Protein AF-A0A3Z6QUD2-F1 (afdb_monomer)

Organism: NCBI:txid224729

Structure (mmCIF, N/CA/C/O backbone):
data_AF-A0A3Z6QUD2-F1
#
_entry.id   AF-A0A3Z6QUD2-F1
#
loop_
_atom_site.group_PDB
_atom_site.id
_atom_site.type_symbol
_atom_site.label_atom_id
_atom_site.label_alt_id
_atom_site.label_comp_id
_atom_site.label_asym_id
_atom_site.label_entity_id
_atom_site.label_seq_id
_atom_site.pdbx_PDB_ins_code
_atom_site.Cartn_x
_atom_site.Cartn_y
_atom_site.Cartn_z
_atom_site.occupancy
_atom_site.B_iso_or_equiv
_atom_site.auth_seq_id
_atom_site.auth_comp_id
_atom_site.auth_asym_id
_atom_site.auth_atom_id
_atom_site.pdbx_PDB_model_num
ATOM 1 N N . PRO A 1 1 ? -25.525 35.436 53.816 1.00 66.44 1 PRO A N 1
ATOM 2 C CA . PRO A 1 1 ? -24.351 35.591 52.923 1.00 66.44 1 PRO A CA 1
ATOM 3 C C . PRO A 1 1 ? -24.833 36.048 51.545 1.00 66.44 1 PRO A C 1
ATOM 5 O O . PRO A 1 1 ? -25.955 35.697 51.192 1.00 66.44 1 PRO A O 1
ATOM 8 N N . SER A 1 2 ? -24.031 36.814 50.798 1.00 83.88 2 SER A N 1
ATOM 9 C CA . SER A 1 2 ? -24.349 37.153 49.399 1.00 83.88 2 SER A CA 1
ATOM 10 C C . SER A 1 2 ? -24.396 35.879 48.527 1.00 83.88 2 SER A C 1
ATOM 12 O O . SER A 1 2 ? -23.600 34.972 48.797 1.00 83.88 2 SER A O 1
ATOM 14 N N . PRO A 1 3 ? -25.265 35.787 47.498 1.00 85.94 3 PRO A N 1
ATOM 15 C CA . PRO A 1 3 ? -25.300 34.662 46.554 1.00 85.94 3 PRO A CA 1
ATOM 16 C C . PRO A 1 3 ? -23.928 34.314 45.957 1.00 85.94 3 PRO A C 1
ATOM 18 O O . PRO A 1 3 ? -23.564 33.142 45.883 1.00 85.94 3 PRO A O 1
ATOM 21 N N . ASP A 1 4 ? -23.111 35.323 45.645 1.00 89.06 4 ASP A N 1
ATOM 22 C CA . ASP A 1 4 ? -21.756 35.120 45.114 1.00 89.06 4 ASP A CA 1
ATOM 23 C C . ASP A 1 4 ? -20.831 34.420 46.113 1.00 89.06 4 ASP A C 1
ATOM 25 O O . ASP A 1 4 ? -19.989 33.600 45.748 1.00 89.06 4 ASP A O 1
ATOM 29 N N . MET A 1 5 ? -20.995 34.724 47.401 1.00 87.94 5 MET A N 1
ATOM 30 C CA . MET A 1 5 ? -20.211 34.107 48.467 1.00 87.94 5 MET A CA 1
ATOM 31 C C . MET A 1 5 ? -20.616 32.648 48.676 1.00 87.94 5 MET A C 1
ATOM 33 O O . MET A 1 5 ? -19.750 31.811 48.909 1.00 87.94 5 MET A O 1
ATOM 37 N N . VAL A 1 6 ? -21.910 32.337 48.559 1.00 91.31 6 VAL A N 1
ATOM 38 C CA . VAL A 1 6 ? -22.413 30.956 48.599 1.00 91.31 6 VAL A CA 1
ATOM 39 C C . VAL A 1 6 ? -21.791 30.140 47.466 1.00 91.31 6 VAL A C 1
ATOM 41 O O . VAL A 1 6 ? -21.200 29.098 47.739 1.00 91.31 6 VAL A O 1
ATOM 44 N N . ARG A 1 7 ? -21.820 30.658 46.230 1.00 92.25 7 ARG A N 1
ATOM 45 C CA . ARG A 1 7 ? -21.226 29.989 45.065 1.00 92.25 7 ARG A CA 1
ATOM 46 C C . ARG A 1 7 ? -19.734 29.719 45.250 1.00 92.25 7 ARG A C 1
ATOM 48 O O . ARG A 1 7 ? -19.297 28.593 45.071 1.00 92.25 7 ARG A O 1
ATOM 55 N N . ARG A 1 8 ? -18.959 30.711 45.706 1.00 93.06 8 ARG A N 1
ATOM 56 C CA . ARG A 1 8 ? -17.516 30.528 45.959 1.00 93.06 8 ARG A CA 1
ATOM 57 C C . ARG A 1 8 ? -17.228 29.442 46.996 1.00 93.06 8 ARG A C 1
ATOM 59 O O . ARG A 1 8 ? -16.275 28.691 46.827 1.00 93.06 8 ARG A O 1
ATOM 66 N N . ILE A 1 9 ? -18.029 29.359 48.060 1.00 93.44 9 ILE A N 1
ATOM 67 C CA . ILE A 1 9 ? -17.876 28.326 49.095 1.00 93.44 9 ILE A CA 1
ATOM 68 C C . ILE A 1 9 ? -18.173 26.932 48.526 1.00 93.44 9 ILE A C 1
ATOM 70 O O . ILE A 1 9 ? -17.457 25.984 48.841 1.00 93.44 9 ILE A O 1
ATOM 74 N N . GLU A 1 10 ? -19.203 26.807 47.691 1.00 94.19 10 GLU A N 1
ATOM 75 C CA . GLU A 1 10 ? -19.572 25.541 47.049 1.00 94.19 10 GLU A CA 1
ATOM 76 C C . GLU A 1 10 ? -18.544 25.109 45.997 1.00 94.19 10 GLU A C 1
ATOM 78 O O . GLU A 1 10 ? -18.134 23.951 46.006 1.00 94.19 10 GLU A O 1
ATOM 83 N N . ASP A 1 11 ? -18.043 26.042 45.183 1.00 94.94 11 ASP A N 1
ATOM 84 C CA . ASP A 1 11 ? -16.975 25.799 44.206 1.00 94.94 11 ASP A CA 1
ATOM 85 C C . ASP A 1 11 ? -15.689 25.319 44.907 1.00 94.94 11 ASP A C 1
ATOM 87 O O . ASP A 1 11 ? -15.066 24.346 44.484 1.00 94.94 11 ASP A O 1
ATOM 91 N N . ALA A 1 12 ? -15.319 25.943 46.033 1.00 94.25 12 ALA A N 1
ATOM 92 C CA . ALA A 1 12 ? -14.175 25.519 46.843 1.00 94.25 12 ALA A CA 1
ATOM 93 C C . ALA A 1 12 ? -14.370 24.119 47.451 1.00 94.25 12 ALA A C 1
ATOM 95 O O . ALA A 1 12 ? -13.437 23.317 47.492 1.00 94.25 12 ALA A O 1
ATOM 96 N N . ALA A 1 13 ? -15.580 23.802 47.915 1.00 93.81 13 ALA A N 1
ATOM 97 C CA . ALA A 1 13 ? -15.898 22.471 48.417 1.00 93.81 13 ALA A CA 1
ATOM 98 C C . ALA A 1 13 ? -15.842 21.413 47.301 1.00 93.81 13 ALA A C 1
ATOM 100 O O . ALA A 1 13 ? -15.288 20.336 47.516 1.00 93.81 13 ALA A O 1
ATOM 101 N N . ALA A 1 14 ? -16.365 21.725 46.113 1.00 93.44 14 ALA A N 1
ATOM 102 C CA . ALA A 1 14 ? -16.322 20.850 44.944 1.00 93.44 14 ALA A CA 1
ATOM 103 C C . ALA A 1 14 ? -14.884 20.609 44.459 1.00 93.44 14 ALA A C 1
ATOM 105 O O . ALA A 1 14 ? -14.516 19.469 44.180 1.00 93.44 14 ALA A O 1
ATOM 106 N N . ALA A 1 15 ? -14.043 21.648 44.440 1.00 94.56 15 ALA A N 1
ATOM 107 C CA . ALA A 1 15 ? -12.630 21.531 44.088 1.00 94.56 15 ALA A CA 1
ATOM 108 C C . ALA A 1 15 ? -11.870 20.598 45.047 1.00 94.56 15 ALA A C 1
ATOM 110 O O . ALA A 1 15 ? -11.091 19.757 44.605 1.00 94.56 15 ALA A O 1
ATOM 111 N N . LEU A 1 16 ? -12.133 20.691 46.355 1.00 94.06 16 LEU A N 1
ATOM 112 C CA . LEU A 1 16 ? -11.531 19.797 47.352 1.00 94.06 16 LEU A CA 1
ATOM 113 C C . LEU A 1 16 ? -11.984 18.340 47.191 1.00 94.06 16 LEU A C 1
ATOM 115 O O . LEU A 1 16 ? -11.185 17.426 47.399 1.00 94.06 16 LEU A O 1
ATOM 119 N N . ILE A 1 17 ? -13.240 18.117 46.798 1.00 93.69 17 ILE A N 1
ATOM 120 C CA . ILE A 1 17 ? -13.762 16.777 46.501 1.00 93.69 17 ILE A CA 1
ATOM 121 C C . ILE A 1 17 ? -13.086 16.204 45.256 1.00 93.69 17 ILE A C 1
ATOM 123 O O . ILE A 1 17 ? -12.586 15.082 45.306 1.00 93.69 17 ILE A O 1
ATOM 127 N N . ALA A 1 18 ? -12.992 16.988 44.179 1.00 92.19 18 ALA A N 1
ATOM 128 C CA . ALA A 1 18 ? -12.296 16.593 42.955 1.00 92.19 18 ALA A CA 1
ATOM 129 C C . ALA A 1 18 ? -10.800 16.311 43.194 1.00 92.19 18 ALA A C 1
ATOM 131 O O . ALA A 1 18 ? -10.230 15.420 42.573 1.00 92.19 18 ALA A O 1
ATOM 132 N N . ALA A 1 19 ? -10.180 17.022 44.141 1.00 91.62 19 ALA A N 1
ATOM 133 C CA . ALA A 1 19 ? -8.798 16.808 44.570 1.00 91.62 19 ALA A CA 1
ATOM 134 C C . ALA A 1 19 ? -8.608 15.604 45.520 1.00 91.62 19 ALA A C 1
ATOM 136 O O . ALA A 1 19 ? -7.500 15.379 46.003 1.00 91.62 19 ALA A O 1
ATOM 137 N N . GLY A 1 20 ? -9.663 14.833 45.811 1.00 90.94 20 GLY A N 1
ATOM 138 C CA . GLY A 1 20 ? -9.577 13.592 46.587 1.00 9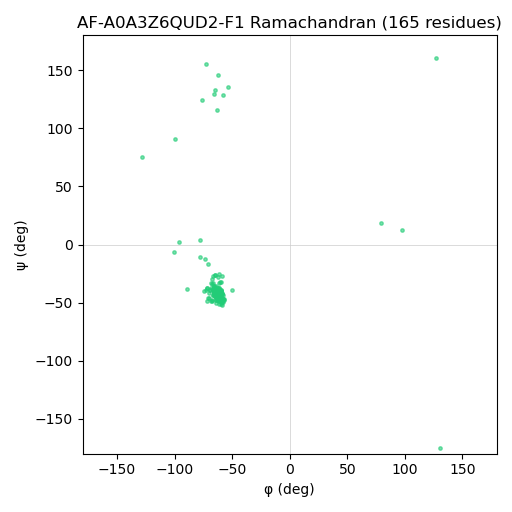0.94 20 GLY A CA 1
ATOM 139 C C . GLY A 1 20 ? -9.916 13.716 48.075 1.00 90.94 20 GLY A C 1
ATOM 140 O O . GLY A 1 20 ? -9.671 12.777 48.828 1.00 90.94 20 GLY A O 1
ATOM 141 N N . THR A 1 21 ? -10.496 14.835 48.528 1.00 91.38 21 THR A N 1
ATOM 142 C CA . THR A 1 21 ? -11.050 14.961 49.889 1.00 91.38 21 THR A CA 1
ATOM 143 C C . THR A 1 21 ? -12.571 14.775 49.848 1.00 91.38 21 THR A C 1
ATOM 145 O O . THR A 1 21 ? -13.292 15.760 49.702 1.00 91.38 21 THR A O 1
ATOM 148 N N . PRO A 1 22 ? -13.107 13.549 50.006 1.00 84.00 22 PRO A N 1
ATOM 149 C CA . PRO A 1 22 ? -14.530 13.272 49.779 1.00 84.00 22 PRO A CA 1
ATOM 150 C C . PRO A 1 22 ? -15.468 13.999 50.756 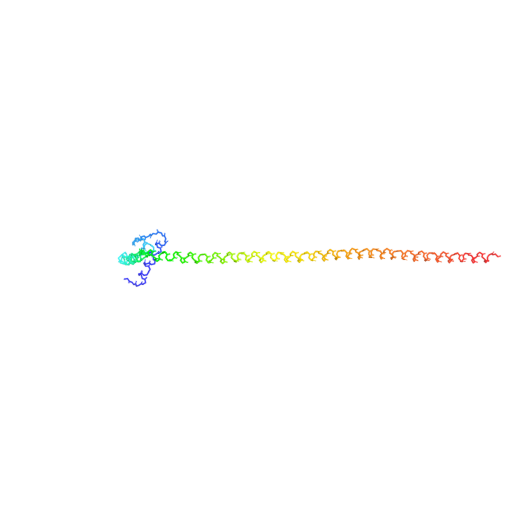1.00 84.00 22 PRO A C 1
ATOM 152 O O . PRO A 1 22 ? -16.611 14.285 50.420 1.00 84.00 22 PRO A O 1
ATOM 155 N N . ASN A 1 23 ? -14.991 14.336 51.961 1.00 88.75 23 ASN A N 1
ATOM 156 C CA . ASN A 1 23 ? -15.763 15.048 52.983 1.00 88.75 23 ASN A CA 1
ATOM 157 C C . ASN A 1 23 ? -14.991 16.273 53.505 1.00 88.75 23 ASN A C 1
ATOM 159 O O . ASN A 1 23 ? -14.463 16.231 54.620 1.00 88.75 23 ASN A O 1
ATOM 163 N N . PRO A 1 24 ? -14.904 17.374 52.733 1.00 92.12 24 PRO A N 1
ATOM 164 C CA . PRO A 1 24 ? -14.121 18.534 53.133 1.00 92.12 24 PRO A CA 1
ATOM 165 C C . PRO A 1 24 ? -14.723 19.196 54.379 1.00 92.12 24 PRO A C 1
ATOM 167 O O . PRO A 1 24 ? -15.926 19.493 54.460 1.00 92.12 24 PRO A O 1
ATOM 170 N N . THR A 1 25 ? -13.877 19.428 55.379 1.00 93.94 25 THR A N 1
ATOM 171 C CA . THR A 1 25 ? -14.233 20.132 56.614 1.00 93.94 25 THR A CA 1
ATOM 172 C C . THR A 1 25 ? -14.414 21.626 56.352 1.00 93.94 25 THR A C 1
ATOM 174 O O . THR A 1 25 ? -13.823 22.193 55.437 1.00 93.94 25 THR A O 1
ATOM 177 N N . ASN A 1 26 ? -15.202 22.308 57.189 1.00 93.19 26 ASN A N 1
ATOM 178 C CA . ASN A 1 26 ? -15.422 23.755 57.037 1.00 93.19 26 ASN A CA 1
ATOM 179 C C . ASN A 1 26 ? -14.110 24.558 57.165 1.00 93.19 26 ASN A C 1
ATOM 181 O O . ASN A 1 26 ? -14.015 25.654 56.621 1.00 93.19 26 ASN A O 1
ATOM 185 N N . VAL A 1 27 ? -13.113 24.008 57.870 1.00 93.56 27 VAL A N 1
ATOM 186 C CA . VAL A 1 27 ? -11.761 24.569 57.992 1.00 93.56 27 VAL A CA 1
ATOM 187 C C . VAL A 1 27 ? -10.997 24.419 56.676 1.00 93.56 27 VAL A C 1
ATOM 189 O O . VAL A 1 27 ? -10.510 25.415 56.164 1.00 93.56 27 VAL A O 1
ATOM 192 N N . GLN A 1 28 ? -10.994 23.231 56.063 1.00 92.81 28 GLN A N 1
ATOM 193 C CA . GLN A 1 28 ? -10.352 23.009 54.758 1.00 92.81 28 GLN A CA 1
ATOM 194 C C . GLN A 1 28 ? -10.959 23.882 53.654 1.00 92.81 28 GLN A C 1
ATOM 196 O O . GLN A 1 28 ? -10.224 24.452 52.854 1.00 92.81 28 GLN A O 1
ATOM 201 N N . VAL A 1 29 ? -12.287 24.045 53.638 1.00 94.19 29 VAL A N 1
ATOM 202 C CA . VAL A 1 29 ? -12.951 24.948 52.683 1.00 94.19 29 VAL A CA 1
ATOM 203 C C . VAL A 1 29 ? -12.538 26.402 52.921 1.00 94.19 29 VAL A C 1
ATOM 205 O O . VAL A 1 29 ? -12.245 27.118 51.970 1.00 94.19 29 VAL A O 1
ATOM 208 N N . ARG A 1 30 ? -12.458 26.846 54.182 1.00 93.75 30 ARG A N 1
ATOM 209 C CA . ARG A 1 30 ? -11.985 28.196 54.532 1.00 93.75 30 ARG A CA 1
ATOM 210 C C . ARG A 1 30 ? -10.540 28.427 54.091 1.00 93.75 30 ARG A C 1
ATOM 212 O O . ARG A 1 30 ? -10.237 29.484 53.547 1.00 93.75 30 ARG A O 1
ATOM 219 N N . ASP A 1 31 ? -9.666 27.462 54.345 1.00 93.50 31 ASP A N 1
ATOM 220 C CA . ASP A 1 31 ? -8.244 27.577 54.036 1.00 93.50 31 ASP A CA 1
ATOM 221 C C . ASP A 1 31 ? -8.030 27.576 52.508 1.00 93.50 31 ASP A C 1
ATOM 223 O O . ASP A 1 31 ? -7.258 28.384 52.000 1.00 93.50 31 ASP A O 1
ATOM 227 N N . HIS A 1 32 ? -8.810 26.784 51.759 1.00 91.12 32 HIS A N 1
ATOM 228 C CA . HIS A 1 32 ? -8.830 26.799 50.289 1.00 91.12 32 HIS A CA 1
ATOM 229 C C . HIS A 1 32 ? -9.377 28.115 49.702 1.00 91.12 32 HIS A C 1
ATOM 231 O O . HIS A 1 32 ? -8.921 28.572 48.658 1.00 91.12 32 HIS A O 1
ATOM 237 N N . LEU A 1 33 ? -10.326 28.764 50.383 1.00 90.69 33 LEU A N 1
ATOM 238 C CA . LEU A 1 33 ? -10.847 30.084 50.007 1.00 90.69 33 LEU A CA 1
ATOM 239 C C . LEU A 1 33 ? -9.875 31.239 50.304 1.00 90.69 33 LEU A C 1
ATOM 241 O O . LEU A 1 33 ? -10.120 32.358 49.848 1.00 90.69 33 LEU A O 1
ATOM 245 N N . GLY A 1 34 ? -8.807 30.996 51.074 1.00 88.12 34 GLY A N 1
ATOM 246 C CA . GLY A 1 34 ? -7.883 32.030 51.547 1.00 88.12 34 GLY A CA 1
ATOM 247 C C . GLY A 1 34 ? -8.393 32.827 52.756 1.00 88.12 34 GLY A C 1
ATOM 248 O O . GLY A 1 34 ? -7.898 33.921 53.018 1.00 88.12 34 GLY A O 1
ATOM 249 N N . GLY A 1 35 ? -9.387 32.312 53.492 1.00 83.44 35 GLY A N 1
ATOM 250 C CA . GLY A 1 35 ? -9.955 32.943 54.689 1.00 83.44 35 GLY A CA 1
ATOM 251 C C . GLY A 1 35 ? -11.488 33.024 54.695 1.00 83.44 35 GLY A C 1
ATOM 252 O O . GLY A 1 35 ? -12.173 32.498 53.822 1.00 83.44 35 GLY A O 1
ATOM 253 N N . GLY A 1 36 ? -12.049 33.675 55.720 1.00 82.94 36 GLY A N 1
ATOM 254 C CA . GLY A 1 36 ? -13.496 33.877 55.884 1.00 82.94 36 GLY A CA 1
ATOM 255 C C . GLY A 1 36 ? -14.041 33.419 57.241 1.00 82.94 36 GLY A C 1
ATOM 256 O O . GLY A 1 36 ? -13.420 32.635 57.961 1.00 82.94 36 GLY A O 1
ATOM 257 N N . SER A 1 37 ? -15.223 33.920 57.612 1.00 85.81 37 SER A N 1
ATOM 258 C CA . SER A 1 37 ? -15.862 33.562 58.883 1.00 85.81 37 SER A CA 1
ATOM 259 C C . SER A 1 37 ? -16.491 32.170 58.815 1.00 85.81 37 SER A C 1
ATOM 261 O O . SER A 1 37 ? -17.379 31.910 57.998 1.00 85.81 37 SER A O 1
ATOM 263 N N . LEU A 1 38 ? -16.102 31.286 59.739 1.00 88.38 38 LEU A N 1
ATOM 264 C CA . LEU A 1 38 ? -16.716 29.962 59.890 1.00 88.38 38 LEU A CA 1
ATOM 265 C 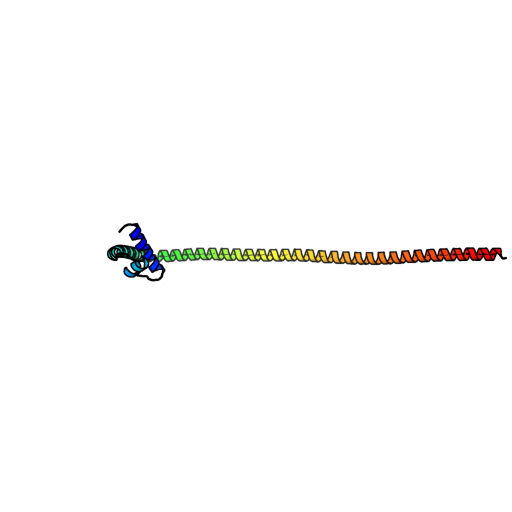C . LEU A 1 38 ? -18.221 30.046 60.183 1.00 88.38 38 LEU A C 1
ATOM 267 O O . LEU A 1 38 ? -18.960 29.142 59.792 1.00 88.38 38 LEU A O 1
ATOM 271 N N . ALA A 1 39 ? -18.694 31.137 60.793 1.00 88.62 39 ALA A N 1
ATOM 272 C CA . ALA A 1 39 ? -20.122 31.381 60.996 1.00 88.62 39 ALA A CA 1
ATOM 273 C C . ALA A 1 39 ? -20.877 31.570 59.666 1.00 88.62 39 ALA A C 1
ATOM 275 O O . ALA A 1 39 ? -22.062 31.264 59.578 1.00 88.62 39 ALA A O 1
ATOM 276 N N . THR A 1 40 ? -20.182 32.020 58.615 1.00 88.94 40 THR A N 1
ATOM 277 C CA . THR A 1 40 ? -20.740 32.192 57.264 1.00 88.94 40 THR A CA 1
ATOM 278 C C . THR A 1 40 ? -20.613 30.921 56.419 1.00 88.94 40 THR A C 1
ATOM 280 O O . THR A 1 40 ? -21.542 30.568 55.698 1.00 88.94 40 THR A O 1
ATOM 283 N N . ILE A 1 41 ? -19.498 30.196 56.550 1.00 91.56 41 ILE A N 1
ATOM 284 C CA . ILE A 1 41 ? -19.218 28.963 55.791 1.00 91.56 41 ILE A CA 1
ATOM 285 C C . ILE A 1 41 ? -20.077 27.789 56.279 1.00 91.56 41 ILE A C 1
ATOM 287 O O . ILE A 1 41 ? -20.583 27.002 55.480 1.00 91.56 41 ILE A O 1
ATOM 291 N N . SER A 1 42 ? -20.281 27.675 57.593 1.00 92.62 42 SER A N 1
ATOM 292 C CA . SER A 1 42 ? -20.981 26.538 58.201 1.00 92.62 42 SER A CA 1
ATOM 293 C C . SER A 1 42 ? 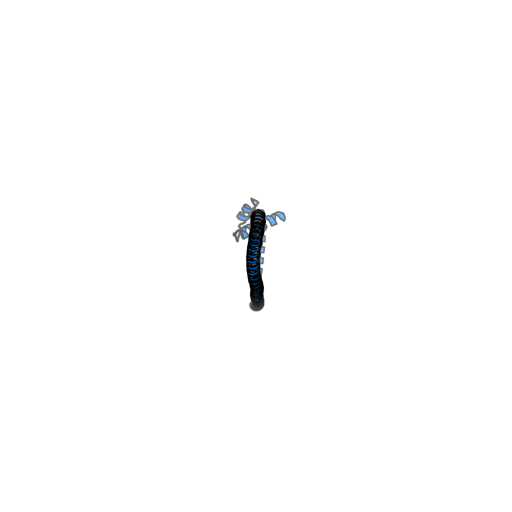-22.408 26.295 57.687 1.00 92.62 42 SER A C 1
ATOM 295 O O . SER A 1 42 ? -22.713 25.141 57.372 1.00 92.62 42 SER A O 1
ATOM 297 N N . PRO A 1 43 ? -23.297 27.304 57.574 1.00 93.44 43 PRO A N 1
ATOM 298 C CA . PRO A 1 43 ? -24.633 27.086 57.020 1.00 93.44 43 PRO A CA 1
ATOM 299 C C . PRO A 1 43 ? -24.615 26.693 55.532 1.00 93.44 43 PRO 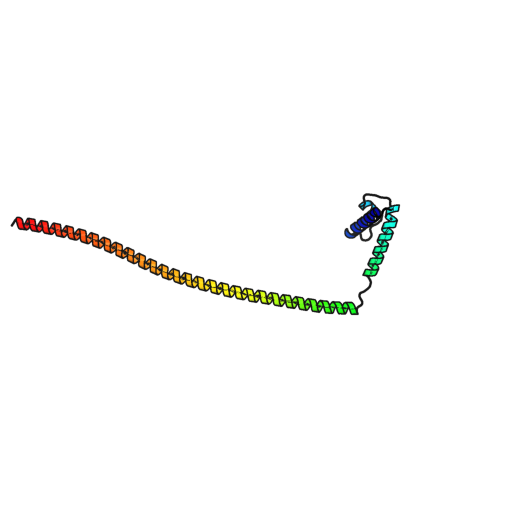A C 1
ATOM 301 O O . PRO A 1 43 ? -25.406 25.838 55.139 1.00 93.44 43 PRO A O 1
ATOM 304 N N . VAL A 1 44 ? -23.688 27.230 54.728 1.00 94.00 44 VAL A N 1
ATOM 305 C CA . VAL A 1 44 ? -23.554 26.887 53.296 1.00 94.00 44 VAL A CA 1
ATOM 306 C C . VAL A 1 44 ? -23.085 25.445 53.119 1.00 94.00 44 VAL A C 1
ATOM 308 O O . VAL A 1 44 ? -23.730 24.666 52.425 1.00 94.00 44 VAL A O 1
ATOM 311 N N . MET A 1 45 ? -22.034 25.041 53.837 1.00 94.12 45 MET A N 1
ATOM 312 C CA . MET A 1 45 ? -21.536 23.662 53.806 1.00 94.12 45 MET A CA 1
ATOM 313 C C . MET A 1 45 ? -22.577 22.647 54.284 1.00 94.12 45 MET A C 1
ATOM 315 O O . MET A 1 45 ? -22.631 21.526 53.779 1.00 94.12 45 MET A O 1
ATOM 319 N N . ARG A 1 46 ? -23.435 23.025 55.241 1.00 93.56 46 ARG A N 1
ATOM 320 C CA . ARG A 1 46 ? -24.552 22.178 55.678 1.00 93.56 46 ARG A CA 1
ATOM 321 C C . ARG A 1 46 ? -25.562 21.957 54.549 1.00 93.56 46 ARG A C 1
ATOM 323 O O . ARG A 1 46 ? -25.970 20.817 54.344 1.00 93.56 46 ARG A O 1
ATOM 330 N N . ALA A 1 47 ? -25.939 23.012 53.825 1.00 93.44 47 ALA A N 1
ATOM 331 C CA . ALA A 1 47 ? -26.855 22.923 52.687 1.00 93.44 47 ALA A CA 1
ATOM 332 C C . ALA A 1 47 ? -26.241 22.138 51.515 1.00 93.44 47 ALA A C 1
ATOM 334 O O . ALA A 1 47 ? -26.884 21.245 50.970 1.00 93.44 47 ALA A O 1
ATOM 335 N N . PHE A 1 48 ? -24.972 22.396 51.198 1.00 92.88 48 PHE A N 1
ATOM 336 C CA . PHE A 1 48 ? -24.214 21.676 50.175 1.00 92.88 48 PHE A CA 1
ATOM 337 C C . PHE A 1 48 ? -24.150 20.164 50.451 1.00 92.88 48 PHE A C 1
ATOM 339 O O . PHE A 1 48 ? -24.523 19.360 49.600 1.00 92.88 48 PHE A O 1
ATOM 346 N N . ARG A 1 49 ? -23.786 19.755 51.678 1.00 92.50 49 ARG A N 1
ATOM 347 C CA . ARG A 1 49 ? -23.786 18.333 52.081 1.00 92.50 49 ARG A CA 1
ATOM 348 C C . ARG A 1 49 ? -25.187 17.720 52.136 1.00 92.50 49 ARG A C 1
ATOM 350 O O . ARG A 1 49 ? -25.324 16.506 52.039 1.00 92.50 49 ARG A O 1
ATOM 357 N N . ALA A 1 50 ? -26.232 18.513 52.369 1.00 92.44 50 ALA A N 1
ATOM 358 C CA . ALA A 1 50 ? -27.606 18.021 52.298 1.00 92.44 50 ALA A CA 1
ATOM 359 C C . ALA A 1 50 ? -28.000 17.705 50.849 1.00 92.44 50 ALA A C 1
ATOM 361 O O . ALA A 1 50 ? -28.485 16.607 50.606 1.00 92.44 50 ALA A O 1
ATOM 362 N N . ARG A 1 51 ? -27.695 18.598 49.897 1.00 89.94 51 ARG A N 1
ATOM 363 C CA . ARG A 1 51 ? -27.935 18.358 48.465 1.00 89.94 51 ARG A CA 1
ATOM 364 C C . ARG A 1 51 ? -27.135 17.181 47.923 1.00 89.94 51 ARG A C 1
ATOM 366 O O . ARG A 1 51 ? -27.712 16.342 47.252 1.00 89.94 51 ARG A O 1
ATOM 373 N N . GLN A 1 52 ? -25.857 17.061 48.283 1.00 87.38 52 GLN A N 1
ATOM 374 C CA . GLN A 1 52 ? -25.059 15.901 47.874 1.00 87.38 52 GLN A CA 1
ATOM 375 C C . GLN A 1 52 ? -25.610 14.577 48.407 1.00 87.38 52 GLN A C 1
ATOM 377 O O . GLN A 1 52 ? -25.586 13.578 47.703 1.00 87.38 52 GLN A O 1
ATOM 382 N N . ARG A 1 53 ? -26.129 14.552 49.642 1.00 84.94 53 ARG A N 1
ATOM 383 C CA . ARG A 1 53 ? -26.774 13.345 50.179 1.00 84.94 53 ARG A CA 1
ATOM 384 C C . ARG A 1 53 ? -28.075 13.015 49.460 1.00 84.94 53 ARG A C 1
ATOM 386 O O . ARG A 1 53 ? -28.386 11.839 49.350 1.00 84.94 53 ARG A O 1
ATOM 393 N N . GLU A 1 54 ? -28.821 14.020 49.016 1.00 85.12 54 GLU A N 1
ATOM 394 C CA . GLU A 1 54 ? -30.048 13.804 48.249 1.00 85.12 54 GLU A CA 1
ATOM 395 C C . GLU A 1 54 ? -29.740 13.286 46.841 1.00 85.12 54 GLU A C 1
ATOM 397 O O . GLU A 1 54 ? -30.268 12.255 46.454 1.00 85.12 54 GLU A O 1
ATOM 402 N N . GLN A 1 55 ? -28.778 13.893 46.145 1.00 82.38 55 GLN A N 1
ATOM 403 C CA . GLN A 1 55 ? -28.292 13.409 44.847 1.00 82.38 55 GLN A CA 1
ATOM 404 C C . GLN A 1 55 ? -27.742 11.984 44.943 1.00 82.38 55 GLN A C 1
ATOM 406 O O . GLN A 1 55 ? -28.133 11.114 44.180 1.00 82.38 55 GLN A O 1
ATOM 411 N N . ALA A 1 56 ? -26.918 11.696 45.956 1.00 78.44 56 ALA A N 1
ATOM 412 C CA . ALA A 1 56 ? -26.407 10.346 46.172 1.00 78.44 56 ALA A CA 1
ATOM 413 C C . ALA A 1 56 ? -27.519 9.323 46.474 1.00 78.44 56 ALA A C 1
ATOM 415 O O . ALA A 1 56 ? -27.341 8.140 46.198 1.00 78.44 56 ALA A O 1
ATOM 416 N N . ARG A 1 57 ? -28.654 9.747 47.053 1.00 76.94 57 ARG A N 1
ATOM 417 C CA . ARG A 1 57 ? -29.840 8.895 47.258 1.00 76.94 57 ARG A CA 1
ATOM 418 C C . ARG A 1 57 ? -30.604 8.658 45.961 1.00 76.94 57 ARG A C 1
ATOM 420 O O . ARG A 1 57 ? -31.057 7.541 45.742 1.00 76.94 57 ARG A O 1
ATOM 427 N N . GLU A 1 58 ? -30.729 9.679 45.119 1.00 72.94 58 GLU A N 1
ATOM 428 C CA . GLU A 1 58 ? -31.315 9.560 43.781 1.00 72.94 58 GLU A CA 1
ATOM 429 C C . GLU A 1 58 ? -30.477 8.619 42.896 1.00 72.94 58 GLU A C 1
ATOM 431 O O . GLU A 1 58 ? -31.021 7.695 42.297 1.00 72.94 58 GLU A O 1
ATOM 436 N N . ASP A 1 59 ? -29.149 8.759 42.924 1.00 68.06 59 ASP A N 1
ATOM 437 C CA . ASP A 1 59 ? -28.201 7.932 42.160 1.00 68.06 59 ASP A CA 1
ATOM 438 C C . ASP A 1 59 ? -28.081 6.483 42.675 1.00 68.06 59 ASP A C 1
ATOM 440 O O . ASP A 1 59 ? -27.570 5.610 41.974 1.00 68.06 59 ASP A O 1
ATOM 444 N N . THR A 1 60 ? -28.537 6.198 43.902 1.00 62.81 60 THR A N 1
ATOM 445 C CA . THR A 1 60 ? -28.527 4.841 44.485 1.00 62.81 60 THR A CA 1
ATOM 446 C C . THR A 1 60 ? -29.845 4.093 44.329 1.00 62.81 60 THR A C 1
ATOM 448 O O . THR A 1 60 ? -29.932 2.948 44.783 1.00 62.81 60 THR A O 1
ATOM 451 N N . LEU A 1 61 ? -30.858 4.669 43.668 1.00 73.19 61 LEU A N 1
ATOM 452 C CA . LEU A 1 61 ? -32.039 3.896 43.291 1.00 73.19 61 LEU A CA 1
ATOM 453 C C . LEU A 1 61 ? -31.623 2.789 42.309 1.00 73.19 61 LEU A C 1
ATOM 455 O O . LEU A 1 61 ? -31.159 3.086 41.206 1.00 73.19 61 LEU A O 1
ATOM 459 N N . PRO A 1 62 ? -31.764 1.505 42.687 1.00 74.94 62 PRO A N 1
ATOM 460 C CA . PRO A 1 62 ? -31.354 0.416 41.822 1.00 74.94 62 PRO A CA 1
ATOM 461 C C . PRO A 1 62 ? -32.228 0.411 40.570 1.00 74.94 62 PRO A C 1
ATOM 463 O O . PRO A 1 62 ? -33.457 0.485 40.650 1.00 74.94 62 PRO A O 1
ATOM 466 N N . VAL A 1 63 ? -31.586 0.290 39.409 1.00 81.00 63 VAL A N 1
ATOM 467 C CA . VAL A 1 63 ? -32.293 0.043 38.152 1.00 81.00 63 VAL A CA 1
ATOM 468 C C . VAL A 1 63 ? -33.090 -1.257 38.310 1.00 81.00 63 VAL A C 1
ATOM 470 O O . VAL A 1 63 ? -32.502 -2.265 38.720 1.00 81.00 63 VAL A O 1
ATOM 473 N N . PRO A 1 64 ? -34.401 -1.270 37.999 1.00 90.44 64 PRO A N 1
ATOM 474 C CA . PRO A 1 64 ? -35.194 -2.488 38.058 1.00 90.44 64 PRO A CA 1
ATOM 475 C C . PRO A 1 64 ? -34.538 -3.607 37.236 1.00 90.44 64 PRO A C 1
ATOM 477 O O . PRO A 1 64 ? -34.080 -3.346 36.116 1.00 90.44 64 PRO A O 1
ATOM 480 N N . PRO A 1 65 ? -34.470 -4.843 37.757 1.00 86.56 65 PRO A N 1
ATOM 481 C CA . PRO A 1 65 ? -33.739 -5.930 37.112 1.00 86.56 65 PRO A CA 1
ATOM 482 C C . PRO A 1 65 ? -34.264 -6.241 35.704 1.00 86.56 65 PRO A C 1
ATOM 484 O O . PRO A 1 65 ? -33.477 -6.567 34.817 1.00 86.56 65 PRO A O 1
ATOM 487 N N . GLU A 1 66 ? -35.562 -6.061 35.457 1.00 90.69 66 GLU A N 1
ATOM 488 C CA . GLU A 1 66 ? -36.181 -6.221 34.138 1.00 90.69 66 GLU A CA 1
ATOM 489 C C . GLU A 1 66 ? -35.644 -5.188 33.137 1.00 90.69 66 GLU A C 1
ATOM 491 O O . GLU A 1 66 ? -35.347 -5.509 31.985 1.00 90.69 66 GLU A O 1
ATOM 496 N N . LEU A 1 67 ? -35.469 -3.944 33.590 1.00 91.12 67 LEU A N 1
ATOM 497 C CA . LEU A 1 67 ? -34.949 -2.856 32.767 1.00 91.12 67 LEU A CA 1
ATOM 498 C C . LEU A 1 67 ? -33.448 -3.041 32.501 1.00 91.12 67 LEU A C 1
ATOM 500 O O . LEU A 1 67 ? -32.991 -2.825 31.381 1.00 91.12 67 LEU A O 1
ATOM 504 N N . ALA A 1 68 ? -32.690 -3.528 33.486 1.00 90.19 68 ALA A N 1
ATOM 505 C CA . ALA A 1 68 ? -31.278 -3.872 33.320 1.00 90.19 68 ALA A CA 1
ATOM 506 C C . ALA A 1 68 ? -31.062 -5.019 32.310 1.00 90.19 68 ALA A C 1
ATOM 508 O O . ALA A 1 68 ? -30.154 -4.952 31.474 1.00 90.19 68 ALA A O 1
ATOM 509 N N . GLN A 1 69 ? -31.909 -6.054 32.345 1.00 92.50 69 GLN A N 1
ATOM 510 C CA . GLN A 1 69 ? -31.874 -7.153 31.373 1.00 92.50 69 GLN A CA 1
ATOM 511 C C . GLN A 1 69 ? -32.202 -6.668 29.958 1.00 92.50 69 GLN A C 1
ATOM 513 O O . GLN A 1 69 ? -31.481 -7.005 29.017 1.00 92.50 69 GLN A O 1
ATOM 518 N N . LEU A 1 70 ? -33.233 -5.827 29.809 1.00 95.62 70 LEU A N 1
ATOM 519 C CA . LEU A 1 70 ? -33.585 -5.230 28.520 1.00 95.62 70 LEU A CA 1
ATOM 520 C C . LEU A 1 70 ? -32.417 -4.413 27.952 1.00 95.62 70 LEU A C 1
ATOM 522 O O . LEU A 1 70 ? -32.040 -4.608 26.797 1.00 95.62 70 LEU A O 1
ATOM 526 N N . LEU A 1 71 ? -31.815 -3.539 28.764 1.00 94.94 71 LEU A N 1
ATOM 527 C CA . LEU A 1 71 ? -30.677 -2.712 28.353 1.00 94.94 71 LEU A CA 1
ATOM 528 C C . LEU A 1 71 ? -29.475 -3.559 27.932 1.00 94.94 71 LEU A C 1
ATOM 530 O O . LEU A 1 71 ? -28.841 -3.263 26.923 1.00 94.94 71 LEU A O 1
ATOM 534 N N . THR A 1 72 ? -29.194 -4.639 28.659 1.00 95.25 72 THR A N 1
ATOM 535 C CA . THR A 1 72 ? -28.099 -5.559 28.326 1.00 95.25 72 THR A CA 1
ATOM 536 C C . THR A 1 72 ? -28.341 -6.246 26.980 1.00 95.25 72 THR A C 1
ATOM 538 O O . THR A 1 72 ? -27.431 -6.316 26.156 1.00 95.25 72 THR A O 1
ATOM 541 N N . GLY A 1 73 ? -29.573 -6.694 26.714 1.00 95.50 73 GLY A N 1
ATOM 542 C CA . GLY A 1 73 ? -29.946 -7.273 25.420 1.00 95.50 73 GLY A CA 1
ATOM 543 C C . GLY A 1 73 ? -29.804 -6.279 24.262 1.00 95.50 73 GLY A C 1
ATOM 544 O O . GLY A 1 73 ? -29.245 -6.619 23.221 1.00 95.50 73 GLY A O 1
ATOM 545 N N . GLN A 1 74 ? -30.245 -5.033 24.454 1.00 97.12 74 GLN A N 1
ATOM 546 C CA . GLN A 1 74 ? -30.107 -3.980 23.439 1.00 97.12 74 GLN A CA 1
ATOM 547 C C . GLN A 1 74 ? -28.639 -3.621 23.173 1.00 97.12 74 GLN A C 1
ATOM 549 O O . GLN A 1 74 ? -28.236 -3.484 22.019 1.00 97.12 74 GLN A O 1
ATOM 554 N N . LEU A 1 75 ? -27.815 -3.529 24.221 1.00 97.75 75 LEU A N 1
ATOM 555 C CA . LEU A 1 75 ? -26.375 -3.300 24.083 1.00 97.75 75 LEU A CA 1
ATOM 556 C C . LEU A 1 75 ? -25.684 -4.445 23.337 1.00 97.75 75 LEU A C 1
ATOM 558 O O . LEU A 1 75 ? -24.824 -4.183 22.500 1.00 97.75 75 LEU A O 1
ATOM 562 N N . ALA A 1 76 ? -26.081 -5.696 23.584 1.00 97.62 76 ALA A N 1
ATOM 563 C CA . ALA A 1 76 ? -25.541 -6.847 22.867 1.00 97.62 76 ALA A CA 1
ATOM 564 C C . ALA A 1 76 ? -25.866 -6.797 21.363 1.00 97.62 76 ALA A C 1
ATOM 566 O O . ALA A 1 76 ? -24.989 -7.065 20.544 1.00 97.62 76 ALA A O 1
ATOM 567 N N . LEU A 1 77 ? -27.089 -6.402 20.992 1.00 97.88 77 LEU A N 1
ATOM 568 C CA . LEU A 1 77 ? -27.491 -6.240 19.589 1.00 97.88 77 LEU A CA 1
ATOM 569 C C . LEU A 1 77 ? -26.742 -5.094 18.899 1.00 97.88 77 LEU A C 1
ATOM 571 O O . LEU A 1 77 ? -26.266 -5.253 17.772 1.00 97.88 77 LEU A O 1
ATOM 575 N N . LEU A 1 78 ? -26.601 -3.951 19.578 1.00 98.25 78 LEU A N 1
ATOM 576 C CA . LEU A 1 78 ? -25.814 -2.821 19.077 1.00 98.25 78 LEU A CA 1
ATOM 577 C C . LEU A 1 78 ? -24.354 -3.219 18.868 1.00 98.25 78 LEU A C 1
ATOM 579 O O . LEU A 1 78 ? -23.781 -2.930 17.819 1.00 98.25 78 LEU A O 1
ATOM 583 N N . TRP A 1 79 ? -23.773 -3.928 19.836 1.00 98.19 79 TRP A N 1
ATOM 584 C CA . TRP A 1 79 ? -22.409 -4.430 19.740 1.00 98.19 79 TRP A CA 1
ATOM 585 C C . TRP A 1 79 ? -22.243 -5.410 18.580 1.00 98.19 79 TRP A C 1
ATOM 587 O O . TRP A 1 79 ? -21.335 -5.249 17.772 1.00 98.19 79 TRP A O 1
ATOM 597 N N . GLN A 1 80 ? -23.145 -6.384 18.445 1.00 98.38 80 GLN A N 1
ATOM 598 C CA . GLN A 1 80 ? -23.108 -7.348 17.346 1.00 98.38 80 GLN A CA 1
ATOM 599 C C . GLN A 1 80 ? -23.186 -6.652 15.983 1.00 98.38 80 GLN A C 1
ATOM 601 O O . GLN A 1 80 ? -22.421 -6.982 15.081 1.00 98.38 80 GLN A O 1
ATOM 606 N N . THR A 1 81 ? -24.060 -5.653 15.852 1.00 98.50 81 THR A N 1
ATOM 607 C CA . THR A 1 81 ? -24.188 -4.862 14.622 1.00 98.50 81 THR A CA 1
ATOM 608 C C . THR A 1 81 ? -22.906 -4.082 14.328 1.00 98.50 81 THR A C 1
ATOM 610 O O . THR A 1 81 ? -22.438 -4.072 13.192 1.00 98.50 81 THR A O 1
ATOM 613 N N . ALA A 1 82 ? -22.301 -3.462 15.345 1.00 98.38 82 ALA A N 1
ATOM 614 C CA . ALA A 1 82 ? -21.047 -2.728 15.194 1.00 98.38 82 ALA A CA 1
ATOM 615 C C . ALA A 1 82 ? -19.884 -3.647 14.784 1.00 98.38 82 ALA A C 1
ATOM 617 O O . ALA A 1 82 ? -19.108 -3.289 13.900 1.00 98.38 82 ALA A O 1
ATOM 618 N N . VAL A 1 83 ? -19.791 -4.844 15.374 1.00 98.56 83 VAL A N 1
ATOM 619 C CA . VAL A 1 83 ? -18.785 -5.854 15.006 1.00 98.56 83 VAL A CA 1
ATOM 620 C C . VAL A 1 83 ? -18.977 -6.302 13.561 1.00 98.56 83 VAL A C 1
ATOM 622 O O . VAL A 1 83 ? -18.023 -6.265 12.794 1.00 98.56 83 VAL A O 1
ATOM 625 N N . GLN A 1 84 ? -20.205 -6.632 13.155 1.00 98.38 84 GLN A N 1
ATOM 626 C CA . GLN A 1 84 ? -20.497 -7.030 11.774 1.00 98.38 84 GLN A CA 1
ATOM 627 C C . GLN A 1 84 ? -20.141 -5.932 10.766 1.00 98.38 84 GLN A C 1
ATOM 629 O O . GLN A 1 84 ? -19.567 -6.218 9.718 1.00 98.38 84 GLN A O 1
ATOM 634 N N . GLN A 1 85 ? -20.440 -4.668 11.079 1.00 98.06 85 GLN A N 1
ATOM 635 C CA . GLN A 1 85 ? -20.056 -3.540 10.227 1.00 98.06 85 GLN A CA 1
ATOM 636 C C . GLN A 1 85 ? -18.535 -3.372 10.144 1.00 98.06 85 GLN A C 1
ATOM 638 O O . GLN A 1 85 ? -18.007 -3.129 9.059 1.00 98.06 85 GLN A O 1
ATOM 643 N N . ALA A 1 86 ? -17.824 -3.522 11.263 1.00 98.19 86 ALA A N 1
ATOM 644 C CA . ALA A 1 86 ? -16.368 -3.434 11.292 1.00 98.19 86 ALA A CA 1
ATOM 645 C C . ALA A 1 86 ? -15.708 -4.580 10.508 1.00 98.19 86 ALA A C 1
ATOM 647 O O . ALA A 1 86 ? -14.770 -4.340 9.750 1.00 98.19 86 ALA A O 1
ATOM 648 N N . GLU A 1 87 ? -16.214 -5.806 10.646 1.00 98.38 87 GLU A N 1
ATOM 649 C CA . GLU A 1 87 ? -15.743 -6.976 9.899 1.00 98.38 87 GLU A CA 1
ATOM 650 C C . GLU A 1 87 ? -15.985 -6.819 8.396 1.00 98.38 87 GLU A C 1
ATOM 652 O O . GLU A 1 87 ? -15.069 -7.045 7.606 1.00 98.38 87 GLU A O 1
ATOM 657 N N . ALA A 1 88 ? -17.174 -6.357 7.997 1.00 98.31 88 ALA A N 1
ATOM 658 C CA . ALA A 1 88 ? -17.485 -6.074 6.599 1.00 98.31 88 ALA A CA 1
ATOM 659 C C . ALA A 1 88 ? -16.573 -4.981 6.020 1.00 98.31 88 ALA A C 1
ATOM 661 O O . ALA A 1 88 ? -16.050 -5.132 4.918 1.00 98.31 88 ALA A O 1
ATOM 662 N N . GLY A 1 89 ? -16.329 -3.904 6.775 1.00 98.25 89 GLY A N 1
ATOM 663 C CA . GLY A 1 89 ? -15.405 -2.845 6.369 1.00 98.25 89 GLY A CA 1
ATOM 664 C C . GLY A 1 89 ? -13.960 -3.334 6.241 1.00 98.25 89 GLY A C 1
ATOM 665 O O . GLY A 1 89 ? -13.274 -2.985 5.284 1.00 98.25 89 GLY A O 1
ATOM 666 N N . ALA A 1 90 ? -13.501 -4.177 7.170 1.00 98.19 90 A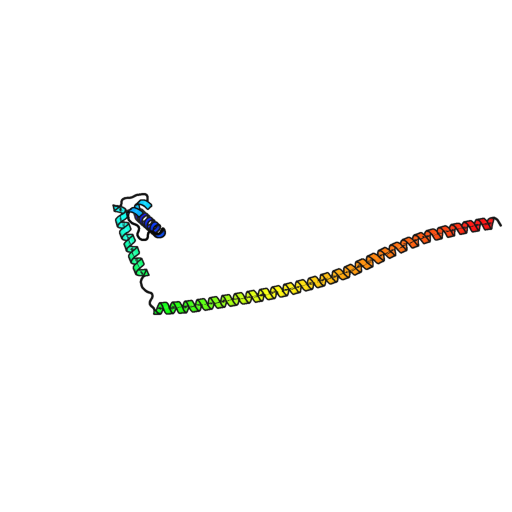LA A N 1
ATOM 667 C CA . ALA A 1 90 ? -12.165 -4.762 7.122 1.00 98.19 90 ALA A CA 1
ATOM 668 C C . ALA A 1 90 ? -11.993 -5.727 5.940 1.00 98.19 90 ALA A C 1
ATOM 670 O O . ALA A 1 90 ? -10.930 -5.738 5.321 1.00 98.19 90 ALA A O 1
ATOM 671 N N . LEU A 1 91 ? -13.022 -6.518 5.619 1.00 98.50 91 LEU A N 1
ATOM 672 C CA . LEU A 1 91 ? -13.018 -7.392 4.448 1.00 98.50 91 LEU A CA 1
ATOM 673 C C . LEU A 1 91 ? -12.958 -6.573 3.155 1.00 98.50 91 LEU A C 1
ATOM 675 O O . LEU A 1 91 ? -12.054 -6.791 2.357 1.00 98.50 91 LEU A O 1
ATOM 679 N N . ALA A 1 92 ? -13.834 -5.577 3.000 1.00 98.50 92 ALA A N 1
ATOM 680 C CA . ALA A 1 92 ? -13.854 -4.720 1.816 1.00 98.50 92 ALA A CA 1
ATOM 681 C C . ALA A 1 92 ? -12.523 -3.973 1.611 1.00 98.50 92 ALA A C 1
ATOM 683 O O . ALA A 1 92 ? -12.037 -3.859 0.491 1.00 98.50 92 ALA A O 1
ATOM 684 N N . ALA A 1 93 ? -11.896 -3.499 2.694 1.00 98.38 93 ALA A N 1
ATOM 685 C CA . ALA A 1 93 ? -10.589 -2.851 2.619 1.00 98.38 93 ALA A CA 1
ATOM 686 C C . ALA A 1 93 ? -9.476 -3.813 2.170 1.00 98.38 93 ALA A C 1
ATOM 688 O O . ALA A 1 93 ? -8.573 -3.398 1.447 1.00 98.38 93 ALA A O 1
ATOM 689 N N . ARG A 1 94 ? -9.531 -5.085 2.589 1.00 98.50 94 ARG A N 1
ATOM 690 C CA . ARG A 1 94 ? -8.585 -6.115 2.134 1.00 98.50 94 ARG A CA 1
ATOM 691 C C . ARG A 1 94 ? -8.789 -6.445 0.663 1.00 98.50 94 ARG A C 1
ATOM 693 O O . ARG A 1 94 ? -7.823 -6.412 -0.080 1.00 98.50 94 ARG A O 1
ATOM 700 N N . GLU A 1 95 ? -10.031 -6.682 0.250 1.00 98.56 95 GLU A N 1
ATOM 701 C CA . GLU A 1 95 ? -10.362 -6.980 -1.148 1.00 98.56 95 GLU A CA 1
ATOM 702 C C . GLU A 1 95 ? -9.945 -5.838 -2.084 1.00 98.56 95 GLU A C 1
ATOM 704 O O . GLU A 1 95 ? -9.377 -6.088 -3.143 1.00 98.56 95 GLU A O 1
ATOM 709 N N . GLN A 1 96 ? -10.157 -4.582 -1.675 1.00 98.44 96 GLN A N 1
ATOM 710 C CA . GLN A 1 96 ? -9.688 -3.430 -2.444 1.00 98.44 96 GLN A CA 1
ATOM 711 C C . GLN A 1 96 ? -8.159 -3.372 -2.514 1.00 98.44 96 GLN A C 1
ATOM 713 O O . GLN A 1 96 ? -7.613 -3.134 -3.584 1.00 98.44 96 GLN A O 1
ATOM 718 N N . ALA A 1 97 ? -7.463 -3.605 -1.397 1.00 98.31 97 ALA A N 1
ATOM 719 C CA . ALA A 1 97 ? -6.004 -3.605 -1.384 1.00 98.31 97 ALA A CA 1
ATOM 720 C C . ALA A 1 97 ? -5.421 -4.716 -2.272 1.00 98.31 97 ALA A C 1
ATOM 722 O O . ALA A 1 97 ? -4.453 -4.472 -2.986 1.00 98.31 97 ALA A O 1
ATOM 723 N N . ASP A 1 98 ? -6.021 -5.909 -2.260 1.00 98.56 98 ASP A N 1
ATOM 724 C CA . ASP A 1 98 ? -5.610 -7.020 -3.120 1.00 98.56 98 ASP A CA 1
ATOM 725 C C . ASP A 1 98 ? -5.815 -6.672 -4.606 1.00 98.56 98 ASP A C 1
ATOM 727 O O . ASP A 1 98 ? -4.917 -6.897 -5.417 1.00 98.56 98 ASP A O 1
ATOM 731 N N . ALA A 1 99 ? -6.945 -6.045 -4.955 1.00 98.50 99 ALA A N 1
ATOM 732 C CA . ALA A 1 99 ? -7.211 -5.576 -6.316 1.00 98.50 99 ALA A CA 1
ATOM 733 C C . ALA A 1 99 ? -6.232 -4.473 -6.765 1.00 98.50 99 ALA A C 1
ATOM 735 O O . ALA A 1 99 ? -5.745 -4.500 -7.896 1.00 98.50 99 ALA A O 1
ATOM 736 N N . ASP A 1 100 ? -5.906 -3.526 -5.880 1.00 98.50 100 ASP A N 1
ATOM 737 C CA . ASP A 1 100 ? -4.942 -2.457 -6.161 1.00 98.50 100 ASP A CA 1
ATOM 738 C C . ASP A 1 100 ? -3.527 -3.024 -6.382 1.00 98.50 100 ASP A C 1
ATOM 740 O O . ASP A 1 100 ? -2.803 -2.564 -7.269 1.00 98.50 100 ASP A O 1
ATOM 744 N N . ILE A 1 101 ? -3.130 -4.040 -5.602 1.00 98.56 101 ILE A N 1
ATOM 745 C CA . ILE A 1 101 ? -1.851 -4.747 -5.769 1.00 98.56 101 ILE A CA 1
ATOM 746 C C . ILE A 1 101 ? -1.813 -5.468 -7.116 1.00 98.56 101 ILE A C 1
ATOM 748 O O . ILE A 1 101 ? -0.838 -5.319 -7.852 1.00 98.56 101 ILE A O 1
ATOM 752 N N . GLU A 1 102 ? -2.867 -6.211 -7.462 1.00 98.62 102 GLU A N 1
ATOM 753 C CA . GLU A 1 102 ? -2.949 -6.919 -8.743 1.00 98.62 102 GLU A CA 1
ATOM 754 C C . GLU A 1 102 ? -2.858 -5.943 -9.923 1.00 98.62 102 GLU A C 1
ATOM 756 O O . GLU A 1 102 ? -2.104 -6.176 -10.871 1.00 98.62 102 GLU A O 1
ATOM 761 N N . GLN A 1 103 ? -3.554 -4.805 -9.850 1.00 98.56 103 GLN A N 1
ATOM 762 C CA . GLN A 1 103 ? -3.467 -3.774 -10.878 1.00 98.56 103 GLN A CA 1
ATOM 763 C C . GLN A 1 103 ? -2.048 -3.197 -10.991 1.00 98.56 103 GLN A C 1
ATOM 765 O O . GLN A 1 103 ? -1.523 -3.072 -12.099 1.00 98.56 103 GLN A O 1
ATOM 770 N N . ALA A 1 104 ? -1.410 -2.869 -9.8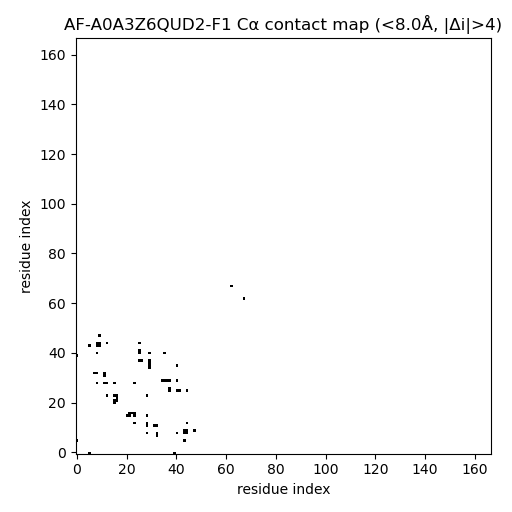66 1.00 98.31 104 ALA A N 1
ATOM 771 C CA . ALA A 1 104 ? -0.050 -2.338 -9.860 1.00 98.31 104 ALA A CA 1
ATOM 772 C C . ALA A 1 104 ? 0.967 -3.343 -10.429 1.00 98.31 104 ALA A C 1
ATOM 774 O O . ALA A 1 104 ? 1.889 -2.950 -11.149 1.00 98.31 104 ALA A O 1
ATOM 775 N N . ASP A 1 105 ? 0.791 -4.636 -10.149 1.00 98.62 105 ASP A N 1
ATOM 776 C CA . ASP A 1 105 ? 1.616 -5.704 -10.711 1.00 98.62 105 ASP A CA 1
ATOM 777 C C . ASP A 1 105 ? 1.438 -5.816 -12.231 1.00 98.62 105 ASP A C 1
ATOM 779 O O . ASP A 1 105 ? 2.432 -5.880 -12.957 1.00 98.62 105 ASP A O 1
ATOM 783 N N . LEU A 1 106 ? 0.200 -5.751 -12.734 1.00 98.69 106 LEU A N 1
ATOM 784 C CA . LEU A 1 106 ? -0.078 -5.748 -14.174 1.00 98.69 106 LEU A CA 1
ATOM 785 C C . LEU A 1 106 ? 0.544 -4.535 -14.879 1.00 98.69 106 LEU A C 1
ATOM 787 O O . LEU A 1 106 ? 1.157 -4.675 -15.940 1.00 98.69 106 LEU A O 1
ATOM 791 N N . GLU A 1 107 ? 0.413 -3.343 -14.293 1.00 98.62 107 GLU A N 1
ATOM 792 C CA . GLU A 1 107 ? 1.007 -2.114 -14.827 1.00 98.62 107 GLU A CA 1
ATOM 793 C C . GLU A 1 107 ? 2.540 -2.186 -14.838 1.00 98.62 107 GLU A C 1
ATOM 795 O O . GLU A 1 107 ? 3.173 -1.835 -15.841 1.00 98.62 107 GLU A O 1
ATOM 800 N N . ARG A 1 108 ? 3.144 -2.696 -13.756 1.00 98.62 108 ARG A N 1
ATOM 801 C CA . ARG A 1 108 ? 4.589 -2.936 -13.671 1.00 98.62 108 ARG A CA 1
ATOM 802 C C . ARG A 1 108 ? 5.044 -3.894 -14.765 1.00 98.62 108 ARG A C 1
ATOM 804 O O . ARG A 1 108 ? 6.018 -3.600 -15.456 1.00 98.62 108 ARG A O 1
ATOM 811 N N . ASP A 1 109 ? 4.370 -5.026 -14.919 1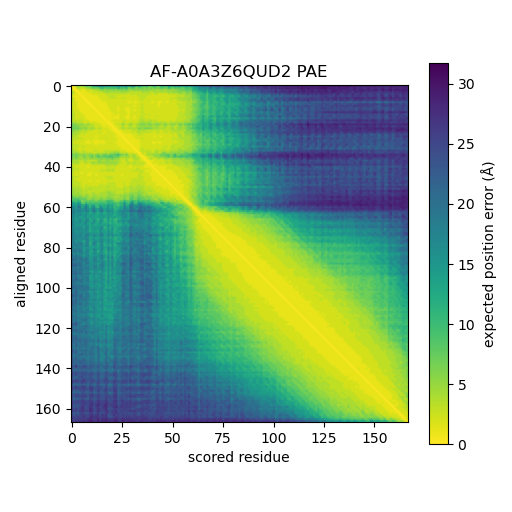.00 98.69 109 ASP A N 1
ATOM 812 C CA . ASP A 1 109 ? 4.776 -6.067 -15.862 1.00 98.69 109 ASP A CA 1
ATOM 813 C C . ASP A 1 109 ? 4.651 -5.582 -17.311 1.00 98.69 109 ASP A C 1
ATOM 815 O O . ASP A 1 109 ? 5.553 -5.809 -18.122 1.00 98.69 109 ASP A O 1
ATOM 819 N N . ALA A 1 110 ? 3.601 -4.819 -17.626 1.00 98.56 110 ALA A N 1
ATOM 820 C CA . ALA A 1 110 ? 3.456 -4.160 -18.920 1.00 98.56 110 ALA A CA 1
ATOM 821 C C . ALA A 1 110 ? 4.579 -3.139 -19.182 1.00 98.56 110 ALA A C 1
ATOM 823 O O . ALA A 1 110 ? 5.146 -3.101 -20.279 1.00 98.56 110 ALA A O 1
ATOM 824 N N . ALA A 1 111 ? 4.944 -2.336 -18.178 1.00 98.56 111 ALA A N 1
ATOM 825 C CA . ALA A 1 111 ? 6.043 -1.381 -18.291 1.00 98.56 111 ALA A CA 1
ATOM 826 C C . ALA A 1 111 ? 7.395 -2.083 -18.496 1.00 98.56 111 ALA A C 1
ATOM 828 O O . ALA A 1 111 ? 8.167 -1.681 -19.366 1.00 98.56 111 ALA A O 1
ATOM 829 N N . LEU A 1 112 ? 7.667 -3.160 -17.752 1.00 98.75 112 LEU A N 1
ATOM 830 C CA . LEU A 1 112 ? 8.885 -3.960 -17.898 1.00 98.75 112 LEU A CA 1
ATOM 831 C C . LEU A 1 112 ? 8.971 -4.619 -19.277 1.00 98.75 112 LEU A C 1
ATOM 833 O O . LEU A 1 112 ? 10.032 -4.584 -19.901 1.00 98.75 112 LEU A O 1
ATOM 837 N N . ALA A 1 113 ? 7.860 -5.154 -19.788 1.00 98.69 113 ALA A N 1
ATOM 838 C CA . ALA A 1 113 ? 7.803 -5.697 -21.141 1.00 98.69 113 ALA A CA 1
ATOM 839 C C . ALA A 1 113 ? 8.134 -4.624 -22.190 1.00 98.69 113 ALA A C 1
ATOM 841 O O . ALA A 1 113 ? 8.913 -4.879 -23.111 1.00 98.69 113 ALA A O 1
ATOM 842 N N . LYS A 1 114 ? 7.614 -3.400 -22.019 1.00 98.56 114 LYS A N 1
ATOM 843 C CA . LYS A 1 114 ? 7.921 -2.291 -22.927 1.00 98.56 114 LYS A CA 1
ATOM 844 C C . LYS A 1 114 ? 9.383 -1.852 -22.845 1.00 98.56 114 LYS A C 1
ATOM 846 O O . LYS A 1 114 ? 9.982 -1.544 -23.873 1.00 98.56 114 LYS A O 1
ATOM 851 N N . VAL A 1 115 ? 9.973 -1.834 -21.651 1.00 98.75 115 VAL A N 1
ATOM 852 C CA . VAL A 1 115 ? 11.406 -1.549 -21.483 1.00 98.75 115 VAL A CA 1
ATOM 853 C C . VAL A 1 115 ? 12.244 -2.593 -22.215 1.00 98.75 115 VAL A C 1
ATOM 855 O O . VAL A 1 115 ? 13.104 -2.211 -23.001 1.00 98.75 115 VAL A O 1
ATOM 858 N N . ALA A 1 116 ? 11.951 -3.883 -22.041 1.00 98.62 116 ALA A N 1
ATOM 859 C CA . ALA A 1 116 ? 12.683 -4.954 -22.715 1.00 98.62 116 ALA A CA 1
ATOM 860 C C . ALA A 1 116 ? 12.587 -4.858 -24.251 1.00 98.62 116 ALA A C 1
ATOM 862 O O . ALA A 1 116 ? 13.582 -5.048 -24.951 1.00 98.62 116 ALA A O 1
ATOM 863 N N . GLU A 1 117 ? 11.407 -4.519 -24.782 1.00 98.69 117 GLU A N 1
ATOM 864 C CA . GLU A 1 117 ? 11.214 -4.259 -26.215 1.00 98.69 117 GLU A CA 1
ATOM 865 C C . GLU A 1 117 ? 12.101 -3.099 -26.694 1.00 98.69 117 GLU A C 1
ATOM 867 O O . GLU A 1 117 ? 12.868 -3.255 -27.645 1.00 98.69 117 GLU A O 1
ATOM 872 N N . LEU A 1 118 ? 12.059 -1.959 -25.999 1.00 98.69 118 LEU A N 1
ATOM 873 C CA . LEU A 1 118 ? 12.853 -0.777 -26.347 1.00 98.69 118 LEU A CA 1
ATOM 874 C C . LEU A 1 118 ? 14.362 -1.027 -26.228 1.00 98.69 118 LEU A C 1
ATOM 876 O O . LEU A 1 118 ? 15.134 -0.532 -27.047 1.00 98.69 118 LEU A O 1
ATOM 880 N N . GLU A 1 119 ? 14.804 -1.796 -25.234 1.00 98.69 119 GLU A N 1
ATOM 881 C CA . GLU A 1 119 ? 16.207 -2.190 -25.085 1.00 98.69 119 GLU A CA 1
ATOM 882 C C . GLU A 1 119 ? 16.673 -3.070 -26.250 1.00 98.69 119 GLU A C 1
ATOM 884 O O . GLU A 1 119 ? 17.775 -2.866 -26.768 1.00 98.69 119 GLU A O 1
ATOM 889 N N . SER A 1 120 ? 15.823 -3.994 -26.712 1.00 98.50 120 SER A N 1
ATOM 890 C CA . SER A 1 120 ? 16.088 -4.814 -27.897 1.00 98.50 120 SER A CA 1
ATOM 891 C C . SER A 1 120 ? 16.168 -3.964 -29.168 1.00 98.50 120 SER A C 1
ATOM 893 O O . SER A 1 120 ? 17.115 -4.100 -29.943 1.00 98.50 120 SER A O 1
ATOM 895 N N . GLU A 1 121 ? 15.211 -3.058 -29.386 1.00 98.62 121 GLU A N 1
ATOM 896 C CA . GLU A 1 121 ? 15.239 -2.126 -30.522 1.00 98.62 121 GLU A CA 1
ATOM 897 C C . GLU A 1 121 ? 16.512 -1.271 -30.512 1.00 98.62 121 GLU A C 1
ATOM 899 O O . GLU A 1 121 ? 17.177 -1.092 -31.535 1.00 98.62 121 GLU A O 1
ATOM 904 N N . LEU A 1 122 ? 16.898 -0.777 -29.337 1.00 98.62 122 LEU A N 1
ATOM 905 C CA . LEU A 1 122 ? 18.075 0.059 -29.165 1.00 98.62 122 LEU A CA 1
ATOM 906 C C . LEU A 1 122 ? 19.382 -0.717 -29.387 1.00 98.62 122 LEU A C 1
ATOM 908 O O . LEU A 1 122 ? 20.342 -0.149 -29.914 1.00 98.62 122 LEU A O 1
ATOM 912 N N . ALA A 1 123 ? 19.430 -2.005 -29.041 1.00 98.56 123 ALA A N 1
ATOM 913 C CA . ALA A 1 123 ? 20.551 -2.878 -29.382 1.00 98.56 123 ALA A CA 1
ATOM 914 C C . ALA A 1 123 ? 20.709 -3.013 -30.906 1.00 98.56 123 ALA A C 1
ATOM 916 O O . ALA A 1 123 ? 21.803 -2.785 -31.424 1.00 98.56 123 ALA A O 1
ATOM 917 N N . VAL A 1 124 ? 19.612 -3.264 -31.629 1.00 98.56 124 VAL A N 1
ATOM 918 C CA . VAL A 1 124 ? 19.622 -3.341 -33.100 1.00 98.56 124 VAL A CA 1
ATOM 919 C C . VAL A 1 124 ? 20.084 -2.020 -33.718 1.00 98.56 124 VAL A C 1
ATOM 921 O O . VAL A 1 124 ? 20.933 -2.009 -34.608 1.00 98.56 124 VAL A O 1
ATOM 924 N N . LEU A 1 125 ? 19.582 -0.882 -33.229 1.00 98.56 125 LEU A N 1
ATOM 925 C CA . LEU A 1 125 ? 20.000 0.431 -33.731 1.00 98.56 125 LEU A CA 1
ATOM 926 C C . LEU A 1 125 ? 21.498 0.688 -33.523 1.00 98.56 125 LEU A C 1
ATOM 928 O O . LEU A 1 125 ? 22.147 1.262 -34.399 1.00 98.56 125 LEU A O 1
ATOM 932 N N . ARG A 1 126 ? 22.065 0.236 -32.398 1.00 98.50 126 ARG A N 1
ATOM 933 C CA . ARG A 1 126 ? 23.509 0.326 -32.138 1.00 98.50 126 ARG A CA 1
ATOM 934 C C . ARG A 1 126 ? 24.321 -0.534 -33.104 1.00 98.50 126 ARG A C 1
ATOM 936 O O . ARG A 1 126 ? 25.358 -0.075 -33.577 1.00 98.50 126 ARG A O 1
ATOM 943 N N . GLU A 1 127 ? 23.859 -1.739 -33.431 1.00 98.50 127 GLU A N 1
ATOM 944 C CA . GLU A 1 127 ? 24.514 -2.595 -34.431 1.00 98.50 127 GLU A CA 1
ATOM 945 C C . GLU A 1 127 ? 24.487 -1.959 -35.824 1.00 98.50 127 GLU A C 1
ATOM 947 O O . GLU A 1 127 ? 25.519 -1.877 -36.491 1.00 98.50 127 GLU A O 1
ATOM 952 N N . VAL A 1 128 ? 23.330 -1.430 -36.236 1.00 98.56 128 VAL A N 1
ATOM 953 C CA . VAL A 1 128 ? 23.186 -0.714 -37.513 1.00 98.56 128 VAL A CA 1
ATOM 954 C C . VAL A 1 128 ? 24.118 0.497 -37.570 1.00 98.56 128 VAL A C 1
ATOM 956 O O . VAL A 1 128 ? 24.751 0.744 -38.599 1.00 98.56 128 VAL A O 1
ATOM 959 N N . GLN A 1 129 ? 24.236 1.247 -36.473 1.00 98.50 129 GLN A N 1
ATOM 960 C CA . GLN A 1 129 ? 25.157 2.377 -36.388 1.00 98.50 129 GLN A CA 1
ATOM 961 C C . GLN A 1 129 ? 26.618 1.930 -36.525 1.00 98.50 129 GLN A C 1
ATOM 963 O O . GLN A 1 129 ? 27.361 2.527 -37.302 1.00 98.50 129 GLN A O 1
ATOM 968 N N . ALA A 1 130 ? 27.017 0.863 -35.830 1.00 98.44 130 ALA A N 1
ATOM 969 C CA . ALA A 1 130 ? 28.375 0.333 -35.904 1.00 98.44 130 ALA A CA 1
ATOM 970 C C . ALA A 1 130 ? 28.738 -0.134 -37.324 1.00 98.44 130 ALA A C 1
ATOM 972 O O . ALA A 1 130 ? 29.828 0.166 -37.817 1.00 98.44 130 ALA A O 1
ATOM 973 N N . GLU A 1 131 ? 27.821 -0.819 -38.014 1.00 98.56 131 GLU A N 1
ATOM 974 C CA . GLU A 1 131 ? 28.055 -1.260 -39.391 1.00 98.56 131 GLU A CA 1
ATOM 975 C C . GLU A 1 131 ? 28.100 -0.076 -40.365 1.00 98.56 131 GLU A C 1
ATOM 977 O O . GLU A 1 131 ? 28.968 -0.022 -41.236 1.00 98.56 131 GLU A O 1
ATOM 982 N N . ARG A 1 132 ? 27.237 0.933 -40.187 1.00 98.44 132 ARG A N 1
ATOM 983 C CA . ARG A 1 132 ? 27.302 2.177 -40.968 1.00 98.44 132 ARG A CA 1
ATOM 984 C C . ARG A 1 132 ? 28.665 2.854 -40.820 1.00 98.44 132 ARG A C 1
ATOM 986 O O . ARG A 1 132 ? 29.254 3.255 -41.823 1.00 98.44 132 ARG A O 1
ATOM 993 N N . ASP A 1 133 ? 29.164 2.976 -39.594 1.00 98.56 133 ASP A N 1
ATOM 994 C CA . ASP A 1 133 ? 30.452 3.614 -39.320 1.00 98.56 133 ASP A CA 1
ATOM 995 C C . ASP A 1 133 ? 31.607 2.812 -39.941 1.00 98.56 133 ASP A C 1
ATOM 997 O O . ASP A 1 1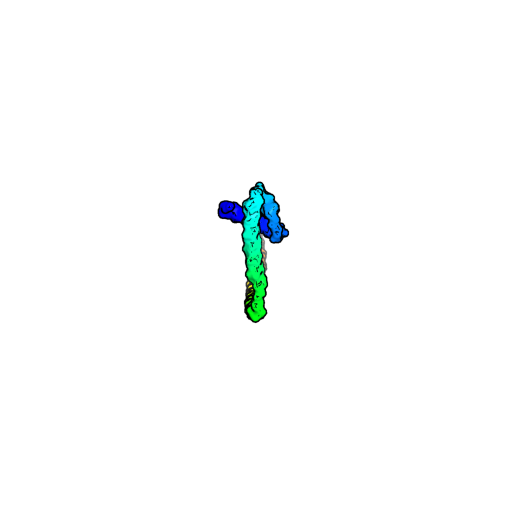33 ? 32.512 3.390 -40.549 1.00 98.56 133 ASP A O 1
ATOM 1001 N N . ARG A 1 134 ? 31.539 1.476 -39.893 1.00 98.44 134 ARG A N 1
ATOM 1002 C CA . ARG A 1 134 ? 32.489 0.590 -40.581 1.00 98.44 134 ARG A CA 1
ATOM 1003 C C . ARG A 1 134 ? 32.473 0.788 -42.097 1.00 98.44 134 ARG A C 1
ATOM 1005 O O . ARG A 1 134 ? 33.538 0.922 -42.701 1.00 98.44 134 ARG A O 1
ATOM 1012 N N . LEU A 1 135 ? 31.292 0.806 -42.711 1.00 98.38 135 LEU A N 1
ATOM 1013 C CA . LEU A 1 135 ? 31.139 1.005 -44.154 1.00 98.38 135 LEU A CA 1
ATOM 1014 C C . LEU A 1 135 ? 31.655 2.380 -44.584 1.00 98.38 135 LEU A C 1
ATOM 1016 O O . LEU A 1 135 ? 32.337 2.481 -45.600 1.00 98.38 135 LEU A O 1
ATOM 1020 N N . LEU A 1 136 ? 31.407 3.425 -43.789 1.00 98.50 136 LEU A N 1
ATOM 1021 C CA . LEU A 1 136 ? 31.961 4.759 -44.032 1.00 98.50 136 LEU A CA 1
ATOM 1022 C C . LEU A 1 136 ? 33.496 4.749 -44.023 1.00 98.50 136 LEU A C 1
ATOM 1024 O O . LEU A 1 136 ? 34.111 5.331 -44.913 1.00 98.50 136 LEU A O 1
ATOM 1028 N N . GLN A 1 137 ? 34.127 4.054 -43.072 1.00 98.19 137 GLN A N 1
ATOM 1029 C CA . GLN A 1 137 ? 35.589 3.920 -43.036 1.00 98.19 137 GLN A CA 1
ATOM 1030 C C . GLN A 1 137 ? 36.138 3.172 -44.260 1.00 98.19 137 GLN A C 1
ATOM 1032 O O . GLN A 1 137 ? 37.142 3.582 -44.841 1.00 98.19 137 GLN A O 1
ATOM 1037 N N . GLN A 1 138 ? 35.470 2.098 -44.690 1.00 98.06 138 GLN A N 1
ATOM 1038 C CA . GLN A 1 138 ? 35.855 1.368 -45.902 1.00 98.06 138 GLN A CA 1
ATOM 1039 C C . GLN A 1 138 ? 35.734 2.238 -47.156 1.00 98.06 138 GLN A C 1
ATOM 1041 O O . GLN A 1 138 ? 36.613 2.208 -48.014 1.00 98.06 138 GLN A O 1
ATOM 1046 N N . GLU A 1 139 ? 34.664 3.024 -47.257 1.00 98.38 139 GLU A N 1
ATOM 1047 C CA . GLU A 1 139 ? 34.410 3.929 -48.377 1.00 98.38 139 GLU A CA 1
ATOM 1048 C C . GLU A 1 139 ? 35.499 5.002 -48.492 1.00 98.38 139 GLU A C 1
ATOM 1050 O O . GLU A 1 139 ? 36.056 5.199 -49.574 1.00 98.38 139 GLU A O 1
ATOM 1055 N N . LEU A 1 140 ? 35.881 5.611 -47.366 1.00 98.00 140 LEU A N 1
ATOM 1056 C CA . LEU A 1 140 ? 36.990 6.562 -47.303 1.00 98.00 140 LEU A CA 1
ATOM 1057 C C . LEU A 1 140 ? 38.319 5.916 -47.719 1.00 98.00 140 LEU A C 1
ATOM 1059 O O . LEU A 1 140 ? 39.013 6.457 -48.580 1.00 98.00 140 LEU A O 1
ATOM 1063 N N . GLY A 1 141 ? 38.639 4.727 -47.200 1.00 97.88 141 GLY A N 1
ATOM 1064 C CA . GLY A 1 141 ? 39.861 4.009 -47.578 1.00 97.88 141 GLY A CA 1
ATOM 1065 C C . GLY A 1 141 ? 39.896 3.610 -49.061 1.00 97.88 141 GLY A C 1
ATOM 1066 O O . GLY A 1 141 ? 40.936 3.693 -49.715 1.00 97.88 141 GLY A O 1
ATOM 1067 N N . LEU A 1 142 ? 38.757 3.219 -49.641 1.00 97.62 142 LEU A N 1
ATOM 1068 C CA . LEU A 1 142 ? 38.650 2.948 -51.078 1.00 97.62 142 LEU A CA 1
ATOM 1069 C C . LEU A 1 142 ? 38.847 4.217 -51.913 1.00 97.62 142 LEU A C 1
ATOM 1071 O O . LEU A 1 142 ? 39.519 4.159 -52.946 1.00 97.62 142 LEU A O 1
ATOM 1075 N N . ARG A 1 143 ? 38.307 5.361 -51.474 1.00 97.75 143 ARG A N 1
ATOM 1076 C CA . ARG A 1 143 ? 38.539 6.654 -52.135 1.00 97.75 143 ARG A CA 1
ATOM 1077 C C . ARG A 1 143 ? 40.017 7.029 -52.131 1.00 97.75 143 ARG A C 1
ATOM 1079 O O . ARG A 1 143 ? 40.527 7.418 -53.180 1.00 97.75 143 ARG A O 1
ATOM 1086 N N . GLU A 1 144 ? 40.704 6.874 -51.003 1.00 97.75 144 GLU A N 1
ATOM 1087 C CA . GLU A 1 144 ? 42.148 7.127 -50.896 1.00 97.75 144 GLU A CA 1
ATOM 1088 C C . GLU A 1 144 ? 42.951 6.220 -51.835 1.00 97.75 144 GLU A C 1
ATOM 1090 O O . GLU A 1 144 ? 43.748 6.705 -52.640 1.00 97.75 144 GLU A O 1
ATOM 1095 N N . ASN A 1 145 ? 42.677 4.913 -51.826 1.00 97.25 145 ASN A N 1
ATOM 1096 C CA . ASN A 1 145 ? 43.324 3.962 -52.733 1.00 97.25 145 ASN A CA 1
ATOM 1097 C C . ASN A 1 145 ? 43.073 4.300 -54.209 1.00 97.25 145 ASN A C 1
ATOM 1099 O O . ASN A 1 145 ? 43.978 4.188 -55.037 1.00 97.25 145 ASN A O 1
ATOM 1103 N N . MET A 1 146 ? 41.859 4.738 -54.555 1.00 97.25 146 MET A N 1
ATOM 1104 C CA . MET A 1 146 ? 41.528 5.165 -55.914 1.00 97.25 146 MET A CA 1
ATOM 1105 C C . MET A 1 146 ? 42.332 6.403 -56.328 1.00 97.25 146 MET A C 1
ATOM 1107 O O . MET A 1 146 ? 42.779 6.470 -57.474 1.00 97.25 146 MET A O 1
ATOM 1111 N N . ILE A 1 147 ? 42.522 7.372 -55.426 1.00 97.31 147 ILE A N 1
ATOM 1112 C CA . ILE A 1 147 ? 43.360 8.553 -55.679 1.00 97.31 147 ILE A CA 1
ATOM 1113 C C . ILE A 1 147 ? 44.802 8.110 -55.951 1.00 97.31 147 ILE A C 1
ATOM 1115 O O . ILE A 1 147 ? 45.341 8.431 -57.010 1.00 97.31 147 ILE A O 1
ATOM 1119 N N . MET A 1 148 ? 45.378 7.283 -55.076 1.00 96.38 148 MET A N 1
ATOM 1120 C CA . MET A 1 148 ? 46.745 6.771 -55.234 1.00 96.38 148 MET A CA 1
ATOM 1121 C C . MET A 1 148 ? 46.939 5.995 -56.543 1.00 96.38 148 MET A C 1
ATOM 1123 O O . MET A 1 148 ? 47.940 6.170 -57.239 1.00 96.38 148 MET A O 1
ATOM 1127 N N . LEU A 1 149 ? 45.972 5.149 -56.911 1.00 96.81 149 LEU A N 1
ATOM 1128 C CA . LEU A 1 149 ? 46.032 4.382 -58.153 1.00 96.81 149 LEU A CA 1
ATOM 1129 C C . LEU A 1 149 ? 45.963 5.296 -59.381 1.00 96.81 149 LEU A C 1
ATOM 1131 O O . LEU A 1 149 ? 46.709 5.086 -60.335 1.00 96.81 149 LEU A O 1
ATOM 1135 N N . ARG A 1 150 ? 45.109 6.329 -59.361 1.00 96.56 150 ARG A N 1
ATOM 1136 C CA . ARG A 1 150 ? 45.054 7.333 -60.436 1.00 96.56 150 ARG A CA 1
ATOM 1137 C C . ARG A 1 150 ? 46.389 8.059 -60.585 1.00 96.56 150 ARG A C 1
ATOM 1139 O O . ARG A 1 150 ? 46.860 8.215 -61.708 1.00 96.56 150 ARG A O 1
ATOM 1146 N N . GLU A 1 151 ? 47.017 8.454 -59.482 1.00 96.44 151 GLU A N 1
ATOM 1147 C CA . GLU A 1 151 ? 48.335 9.099 -59.503 1.00 96.44 151 GLU A CA 1
ATOM 1148 C C . GLU A 1 151 ? 49.436 8.179 -60.050 1.00 96.44 151 GLU A C 1
ATOM 1150 O O . GLU A 1 151 ? 50.309 8.626 -60.794 1.00 96.44 151 GLU A O 1
ATOM 1155 N N . GLU A 1 152 ? 49.419 6.889 -59.705 1.00 95.81 152 GLU A N 1
ATOM 1156 C CA . GLU A 1 152 ? 50.351 5.901 -60.262 1.00 95.81 152 GLU A CA 1
ATOM 1157 C C . GLU A 1 152 ? 50.128 5.692 -61.766 1.00 95.81 152 GLU A C 1
ATOM 1159 O O . GLU A 1 152 ? 51.093 5.694 -62.529 1.00 95.81 152 GLU A O 1
ATOM 1164 N N . VAL A 1 153 ? 48.872 5.582 -62.215 1.00 96.06 153 VAL A N 1
ATOM 1165 C CA . VAL A 1 153 ? 48.536 5.467 -63.644 1.00 96.06 153 VAL A CA 1
ATOM 1166 C C . VAL A 1 153 ? 49.064 6.670 -64.422 1.00 96.06 153 VAL A C 1
ATOM 1168 O O . VAL A 1 153 ? 49.730 6.481 -65.440 1.00 96.06 153 VAL A O 1
ATOM 1171 N N . VAL A 1 154 ? 48.837 7.891 -63.926 1.00 96.31 154 VAL A N 1
ATOM 1172 C CA . VAL A 1 154 ? 49.365 9.116 -64.547 1.00 96.31 154 VAL A CA 1
ATOM 1173 C C . VAL A 1 154 ? 50.893 9.067 -64.618 1.00 96.31 154 VAL A C 1
ATOM 1175 O O . VAL A 1 154 ? 51.465 9.290 -65.683 1.00 96.31 154 VAL A O 1
ATOM 1178 N N . ARG A 1 155 ? 51.574 8.692 -63.525 1.00 94.88 155 ARG A N 1
ATOM 1179 C CA . ARG A 1 155 ? 53.042 8.555 -63.510 1.00 94.88 155 ARG A CA 1
ATOM 1180 C C . ARG A 1 155 ? 53.551 7.545 -64.540 1.00 94.88 155 ARG A C 1
ATOM 1182 O O . ARG A 1 155 ? 54.559 7.806 -65.200 1.00 94.88 155 ARG A O 1
ATOM 1189 N N . GLN A 1 156 ? 52.884 6.403 -64.692 1.00 94.56 156 GLN A N 1
ATOM 1190 C CA . GLN A 1 156 ? 53.264 5.391 -65.681 1.00 94.56 156 GLN A CA 1
ATOM 1191 C C . GLN A 1 156 ? 53.006 5.846 -67.117 1.00 94.56 156 GLN A C 1
ATOM 1193 O O . GLN A 1 156 ? 53.846 5.597 -67.981 1.00 94.56 156 GLN A O 1
ATOM 1198 N N . GLN A 1 157 ? 51.895 6.542 -67.372 1.00 93.75 157 GLN A N 1
ATOM 1199 C CA . GLN A 1 157 ? 51.599 7.131 -68.680 1.00 93.75 157 GLN A CA 1
ATOM 1200 C C . GLN A 1 157 ? 52.694 8.116 -69.096 1.00 93.75 157 GLN A C 1
ATOM 1202 O O . GLN A 1 157 ? 53.314 7.919 -70.138 1.00 93.75 157 GLN A O 1
ATOM 1207 N N . THR A 1 158 ? 53.033 9.080 -68.235 1.00 93.62 158 THR A N 1
ATOM 1208 C CA . THR A 1 158 ? 54.108 10.047 -68.505 1.00 93.62 158 THR A CA 1
ATOM 1209 C C . THR A 1 158 ? 55.462 9.359 -68.721 1.00 93.62 158 THR A C 1
ATOM 1211 O O . THR A 1 158 ? 56.217 9.721 -69.622 1.00 93.62 158 THR A O 1
ATOM 1214 N N . ARG A 1 159 ? 55.787 8.319 -67.936 1.00 92.38 159 ARG A N 1
ATOM 1215 C CA . ARG A 1 159 ? 57.022 7.537 -68.128 1.00 92.38 159 ARG A CA 1
ATOM 1216 C C . ARG A 1 159 ? 57.055 6.840 -69.495 1.00 92.38 159 ARG A C 1
ATOM 1218 O O . ARG A 1 159 ? 58.085 6.888 -70.163 1.00 92.38 159 ARG A O 1
ATOM 1225 N N . ASN A 1 160 ? 55.959 6.203 -69.904 1.00 89.88 160 ASN A N 1
ATOM 1226 C CA . ASN A 1 160 ? 55.858 5.529 -71.202 1.00 89.88 160 ASN A CA 1
ATOM 1227 C C . ASN A 1 160 ? 55.946 6.514 -72.376 1.00 89.88 160 ASN A C 1
ATOM 1229 O O . ASN A 1 160 ? 56.590 6.206 -73.379 1.00 89.88 160 ASN A O 1
ATOM 1233 N N . GLU A 1 161 ? 55.349 7.700 -72.250 1.00 90.44 161 GLU A N 1
ATOM 1234 C CA . GLU A 1 161 ? 55.460 8.777 -73.242 1.00 90.44 161 GLU A CA 1
ATOM 1235 C C . GLU A 1 161 ? 56.916 9.228 -73.418 1.00 90.44 161 GLU A C 1
ATOM 1237 O O . GLU A 1 161 ? 57.403 9.314 -74.544 1.00 90.44 161 GLU A O 1
ATOM 1242 N N . HIS A 1 162 ? 57.650 9.432 -72.318 1.00 86.00 162 HIS A N 1
ATOM 1243 C CA . HIS A 1 162 ? 59.073 9.776 -72.376 1.00 86.00 162 HIS A CA 1
ATOM 1244 C C . HIS A 1 162 ? 59.934 8.687 -73.028 1.00 86.00 162 HIS A C 1
ATOM 1246 O O . HIS A 1 162 ? 60.803 9.012 -73.833 1.00 86.00 162 HIS A O 1
ATOM 1252 N N . LEU A 1 163 ? 59.696 7.411 -72.707 1.00 85.38 163 LEU A N 1
ATOM 1253 C CA . LEU A 1 163 ? 60.386 6.279 -73.339 1.00 85.38 163 LEU A CA 1
ATOM 1254 C C . LEU A 1 163 ? 60.087 6.197 -74.841 1.00 85.38 163 LEU A C 1
ATOM 1256 O O . LEU A 1 163 ? 60.996 5.977 -75.634 1.00 85.38 163 LEU A O 1
ATOM 1260 N N . SER A 1 164 ? 58.831 6.419 -75.235 1.00 83.62 164 SER A N 1
ATOM 1261 C CA . SER A 1 164 ? 58.414 6.399 -76.643 1.00 83.62 164 SER A CA 1
ATOM 1262 C C . SER A 1 164 ? 59.016 7.552 -77.450 1.00 83.62 164 SER A C 1
ATOM 1264 O O . SER A 1 164 ? 59.252 7.394 -78.638 1.00 83.62 164 SER A O 1
ATOM 1266 N N . ALA A 1 165 ? 59.289 8.699 -76.821 1.00 81.88 165 ALA A N 1
ATOM 1267 C CA . ALA A 1 165 ? 59.951 9.837 -77.462 1.00 81.88 165 ALA A CA 1
ATOM 1268 C C . ALA A 1 165 ? 61.482 9.676 -77.607 1.00 81.88 165 ALA A C 1
ATOM 1270 O O . ALA A 1 165 ? 62.115 10.500 -78.264 1.00 81.88 165 ALA A O 1
ATOM 1271 N N . GLN A 1 166 ? 62.086 8.667 -76.965 1.00 75.81 166 GLN A N 1
ATOM 1272 C CA . GLN A 1 166 ? 63.532 8.390 -77.000 1.00 75.81 166 GLN A CA 1
ATOM 1273 C C . GLN A 1 166 ? 63.926 7.251 -77.959 1.00 75.81 166 GLN A C 1
ATOM 1275 O O . GLN A 1 166 ? 65.122 7.016 -78.142 1.00 75.81 166 GLN A O 1
ATOM 1280 N N . LEU A 1 167 ? 62.947 6.552 -78.543 1.00 59.75 167 LEU A N 1
ATOM 1281 C CA . LEU A 1 167 ? 63.114 5.498 -79.553 1.00 59.75 167 LEU A CA 1
ATOM 1282 C C . LEU A 1 167 ? 62.870 6.054 -80.960 1.00 59.75 167 LEU A C 1
ATOM 1284 O O . LEU A 1 167 ? 63.560 5.576 -81.888 1.00 59.75 167 LEU A O 1
#

pLDDT: mean 93.15, std 7.31, range [59.75, 98.75]

Solvent-accessible surface area (backbone atoms only — not comparable to full-atom values): 9234 Å² total; per-residue (Å²): 130,58,72,69,56,50,51,53,52,50,52,40,42,50,51,40,33,76,72,70,38,86,75,71,47,73,62,56,35,28,60,73,65,75,52,78,58,62,85,64,46,48,63,51,54,52,52,52,55,50,51,52,53,50,52,54,52,63,73,61,59,74,75,54,68,71,58,50,52,51,51,51,53,52,50,50,51,54,48,53,52,52,50,52,52,50,50,52,52,54,48,53,53,48,55,51,50,53,51,53,50,53,50,52,50,53,54,48,51,53,51,51,52,50,48,54,52,51,53,52,54,50,51,52,52,50,53,54,50,53,50,51,55,50,51,53,53,52,51,53,52,51,51,51,51,51,51,54,51,51,54,50,50,53,53,50,50,56,52,51,52,55,54,63,75,74,109

Foldseek 3Di:
DPPVVLVLLLVLVVVVCVVPPVQDDLVSSQVSSVHDDSVVSVVSSVVSVVVVVVVVVVVPPDDPVVVVVVVVVVVVVVVVVVVVVVVVVVVVVVVVVVVVVVVVVVVVVVVVVVVVVVVVVVVVVVVVVVVVVVVVVVVVVVVVVVVVVVVVVVVVVVVVVVVVVVD

Radius of gyration: 53.69 Å; Cα contacts (8 Å, |Δi|>4): 38; chains: 1; bounding box: 100×44×140 Å

Sequence (167 aa):
PSPDMVRRIEDAAAALIAAGTPNPTNVQVRDHLGGGSLATISPVMRAFRARQREQAREDTLPVPPELAQLLTGQLALLWQTAVQQAEAGALAAREQADADIEQADLERDAALAKVAELESELAVLREVQAERDRLLQQELGLRENMIMLREEVVRQQTRNEHLSAQL

InterPro domains:
  IPR021104 KfrA, N-terminal DNA-binding domain [PF11740] (8-122)

Mean predicted aligned error: 12.93 Å

Secondary structure (DSSP, 8-state):
--HHHHHHHHHHHHHHHHTT-SS--HHHHHHHTT---HHHHHHHHHHHHHHHHHHHHHTTSPPPHHHHHHHHHHHHHHHHHHHHHHHHHHHHHHHHHHHHHHHHHHHHHHHHHHHHHHHHHHHHHHHHHHHHHHHHHHHHHHHHHHHHHHHHHHHHHHHHHHHHTT-